Protein AF-A0A2E7D478-F1 (afdb_monomer)

Sequence (118 aa):
MNEFTFGVARDKPYVATSQDLSLSDLTLASKQIYFCVSKVASTAEKADVSLRVFTPDEEVDLDEPTSWTLQDSTTSIDSVNTHRLAASGADGYFLLDEIRIGSEWPAVTNLKSSNVGQ

Secondary structure (DSSP, 8-state):
---EEEEEETTEEEEE-SS-EEEPSPPPPTT---EEEEEEEE-SSEEEEEEEEE-TTSPPPSS--S--SEEEEEE--S----EEEEEESSS-----------SSHHHHH---------

Radius of gyration: 15.03 Å; Cα contacts (8 Å, |Δi|>4): 193; chains: 1; bounding box: 32×46×34 Å

Nearest PDB structures (foldseek):
  4csd-assembly2_B  TM=2.514E-01  e=1.984E+00  Ralstonia solanacearum
  6zya-assembly1_A  TM=2.487E-01  e=8.620E+00  Homo sapiens

Structure (mmCIF, N/CA/C/O backbone):
data_AF-A0A2E7D478-F1
#
_entry.id   AF-A0A2E7D478-F1
#
loop_
_atom_site.group_PDB
_atom_site.id
_atom_site.type_symbol
_atom_site.label_atom_id
_atom_site.label_alt_id
_atom_site.label_comp_id
_atom_site.label_asym_id
_atom_site.label_entity_id
_atom_site.label_seq_id
_atom_site.pdbx_PDB_ins_code
_atom_site.Cartn_x
_atom_site.Cartn_y
_atom_site.Cartn_z
_atom_site.occupancy
_atom_site.B_iso_or_equiv
_atom_site.auth_seq_id
_atom_site.auth_comp_id
_atom_site.auth_asym_id
_atom_site.auth_atom_id
_atom_site.pdbx_PDB_model_num
ATOM 1 N N . MET A 1 1 ? -1.207 -12.698 -18.077 1.00 51.81 1 MET A N 1
ATOM 2 C CA . MET A 1 1 ? -1.740 -11.436 -17.526 1.00 51.81 1 MET A CA 1
ATOM 3 C C . MET A 1 1 ? -1.206 -11.349 -16.121 1.00 51.81 1 MET A C 1
ATOM 5 O O . MET A 1 1 ? -1.532 -12.221 -15.327 1.00 51.81 1 MET A O 1
ATOM 9 N N . ASN A 1 2 ? -0.336 -10.381 -15.860 1.00 64.50 2 ASN A N 1
ATOM 10 C CA . ASN A 1 2 ? 0.270 -10.236 -14.547 1.00 64.50 2 ASN A CA 1
ATOM 11 C C . ASN A 1 2 ? -0.603 -9.264 -13.757 1.00 64.50 2 ASN A C 1
ATOM 13 O O . ASN A 1 2 ? -0.743 -8.100 -14.129 1.00 64.50 2 ASN A O 1
ATOM 17 N N . GLU A 1 3 ? -1.281 -9.796 -12.746 1.00 71.94 3 GLU A N 1
ATOM 18 C CA . GLU A 1 3 ? -2.193 -9.054 -11.882 1.00 71.94 3 GLU A CA 1
ATOM 19 C C . GLU A 1 3 ? -1.499 -8.788 -10.551 1.00 71.94 3 GLU A C 1
ATOM 21 O O . GLU A 1 3 ? -0.922 -9.695 -9.947 1.00 71.94 3 GLU A O 1
ATOM 26 N N . PHE A 1 4 ? -1.586 -7.539 -10.102 1.00 79.25 4 PHE A N 1
ATOM 27 C CA . PHE A 1 4 ? -1.229 -7.153 -8.750 1.00 79.25 4 PHE A CA 1
ATOM 28 C C . PHE A 1 4 ? -2.490 -6.834 -7.977 1.00 79.25 4 PHE A C 1
ATOM 30 O O . PHE A 1 4 ? -3.289 -5.977 -8.371 1.00 79.25 4 PHE A O 1
ATOM 37 N N . THR A 1 5 ? -2.657 -7.538 -6.867 1.00 84.44 5 THR A N 1
ATOM 38 C CA . THR A 1 5 ? -3.775 -7.314 -5.965 1.00 84.44 5 THR A CA 1
ATOM 39 C C . THR A 1 5 ? -3.253 -6.728 -4.672 1.00 84.44 5 THR A C 1
ATOM 41 O O . THR A 1 5 ? -2.376 -7.297 -4.030 1.00 84.44 5 THR A O 1
ATOM 44 N N . PHE A 1 6 ? -3.838 -5.610 -4.276 1.00 87.25 6 PHE A N 1
ATOM 45 C CA . PHE A 1 6 ? -3.692 -5.046 -2.945 1.00 87.25 6 PHE A CA 1
ATOM 46 C C . PHE A 1 6 ? -5.018 -5.252 -2.229 1.00 87.25 6 PHE A C 1
ATOM 48 O O . PHE A 1 6 ? -6.084 -5.228 -2.853 1.00 87.25 6 PHE A O 1
ATOM 55 N N . GLY A 1 7 ? -4.991 -5.479 -0.927 1.00 87.69 7 GLY A N 1
ATOM 56 C CA . GLY A 1 7 ? -6.244 -5.761 -0.256 1.00 87.69 7 GLY A CA 1
ATOM 57 C C . GLY A 1 7 ? -6.147 -5.942 1.232 1.00 87.69 7 GLY A C 1
ATOM 58 O O . GLY A 1 7 ? -5.103 -5.730 1.841 1.00 87.69 7 GLY A O 1
ATOM 59 N N . VAL A 1 8 ? -7.276 -6.354 1.794 1.00 86.62 8 VAL A N 1
ATOM 60 C CA . VAL A 1 8 ? -7.390 -6.756 3.191 1.00 86.62 8 VAL A CA 1
ATOM 61 C C . VAL A 1 8 ? -7.921 -8.181 3.237 1.00 86.62 8 VAL A C 1
ATOM 63 O O . VAL A 1 8 ? -8.947 -8.500 2.627 1.00 86.62 8 VAL A O 1
ATOM 66 N N . ALA A 1 9 ? -7.215 -9.046 3.955 1.00 86.94 9 ALA A N 1
ATOM 67 C CA . ALA A 1 9 ? -7.607 -10.423 4.195 1.00 86.94 9 ALA A CA 1
ATOM 68 C C . ALA A 1 9 ? -7.499 -10.717 5.686 1.00 86.94 9 ALA A C 1
ATOM 70 O O . ALA A 1 9 ? -6.425 -10.578 6.262 1.00 86.94 9 ALA A O 1
ATOM 71 N N . ARG A 1 10 ? -8.617 -11.134 6.301 1.00 85.25 10 ARG A N 1
ATOM 72 C CA . ARG A 1 10 ? -8.710 -11.384 7.752 1.00 85.25 10 ARG A CA 1
ATOM 73 C C . ARG A 1 10 ? -8.097 -10.229 8.552 1.00 85.25 10 ARG A C 1
ATOM 75 O O . ARG A 1 10 ? -7.106 -10.466 9.210 1.00 85.25 10 ARG A O 1
ATOM 82 N N . ASP A 1 11 ? -8.625 -9.013 8.382 1.00 87.94 11 ASP A N 1
ATOM 83 C CA . ASP A 1 11 ? -8.146 -7.756 8.997 1.00 87.94 11 ASP A CA 1
ATOM 84 C C . ASP A 1 11 ? -6.696 -7.322 8.709 1.00 87.94 11 ASP A C 1
ATOM 86 O O . ASP A 1 11 ? -6.280 -6.258 9.162 1.00 87.94 11 ASP A O 1
ATOM 90 N N . LYS A 1 12 ? -5.954 -8.054 7.874 1.00 90.56 12 LYS A N 1
ATOM 91 C CA . LYS A 1 12 ? -4.564 -7.734 7.543 1.00 90.56 12 LYS A CA 1
ATOM 92 C C . LYS A 1 12 ? -4.419 -7.202 6.122 1.00 90.56 12 LYS A C 1
ATOM 94 O O . LYS A 1 12 ? -4.944 -7.825 5.191 1.00 90.56 12 LYS A O 1
ATOM 99 N N . PRO A 1 13 ? -3.694 -6.089 5.913 1.00 91.75 13 PRO A N 1
ATOM 100 C CA . PRO A 1 13 ? -3.296 -5.663 4.583 1.00 91.75 13 PRO A CA 1
ATOM 101 C C . PRO A 1 13 ? -2.470 -6.752 3.898 1.00 91.75 13 PRO A C 1
ATOM 103 O O . PRO A 1 13 ? -1.666 -7.424 4.548 1.00 91.75 13 PRO A O 1
ATOM 106 N N . TYR A 1 14 ? -2.637 -6.905 2.591 1.00 90.50 14 TYR A N 1
ATOM 107 C CA . TYR A 1 14 ? -1.832 -7.820 1.795 1.00 90.50 14 TYR A CA 1
ATOM 108 C C . TYR A 1 14 ? -1.474 -7.240 0.433 1.00 90.50 14 TYR A C 1
ATOM 110 O O . TYR A 1 14 ? -2.178 -6.382 -0.113 1.00 90.50 14 TYR A O 1
ATOM 118 N N . VAL A 1 15 ? -0.397 -7.783 -0.124 1.00 89.38 15 VAL A N 1
ATOM 119 C CA . VAL A 1 15 ? -0.042 -7.676 -1.536 1.00 89.38 15 VAL A CA 1
ATOM 120 C C . VAL A 1 15 ? 0.027 -9.087 -2.100 1.00 89.38 15 VAL A C 1
ATOM 122 O O . VAL A 1 15 ? 0.609 -9.973 -1.484 1.00 89.38 15 VAL A O 1
ATOM 125 N N . ALA A 1 16 ? -0.604 -9.309 -3.246 1.00 85.44 16 ALA A N 1
ATOM 126 C CA . ALA A 1 16 ? -0.539 -10.571 -3.961 1.00 85.44 16 ALA A CA 1
ATOM 127 C C . ALA A 1 16 ? -0.075 -10.340 -5.394 1.00 85.44 16 ALA A C 1
ATOM 129 O O . ALA A 1 16 ? -0.538 -9.426 -6.088 1.00 85.44 16 ALA A O 1
ATOM 130 N N . THR A 1 17 ? 0.819 -11.214 -5.828 1.00 80.75 17 THR A N 1
ATOM 131 C CA . THR A 1 17 ? 1.247 -11.360 -7.214 1.00 80.75 17 THR A CA 1
ATOM 132 C C . THR A 1 17 ? 0.649 -12.650 -7.778 1.00 80.75 17 THR A C 1
ATOM 134 O O . THR A 1 17 ? 0.000 -13.421 -7.072 1.00 80.75 17 THR A O 1
ATOM 137 N N . SER A 1 18 ? 0.876 -12.934 -9.061 1.00 74.19 18 SER A N 1
ATOM 138 C CA . SER A 1 18 ? 0.446 -14.214 -9.647 1.00 74.19 18 SER A CA 1
ATOM 139 C C . SER A 1 18 ? 1.089 -15.455 -9.004 1.00 74.19 18 SER A C 1
ATOM 141 O O . SER A 1 18 ? 0.605 -16.563 -9.226 1.00 74.19 18 SER A O 1
ATOM 143 N N . GLN A 1 19 ? 2.178 -15.282 -8.249 1.00 71.94 19 GLN A N 1
ATOM 144 C CA . GLN A 1 19 ? 2.979 -16.377 -7.699 1.00 71.94 19 GLN A CA 1
ATOM 145 C C . GLN A 1 19 ? 2.982 -16.409 -6.170 1.00 71.94 19 GLN A C 1
ATOM 147 O O . GLN A 1 19 ? 3.155 -17.489 -5.610 1.00 71.94 19 GLN A O 1
ATOM 152 N N . ASP A 1 20 ? 2.780 -15.266 -5.509 1.00 81.56 20 ASP A N 1
ATOM 153 C CA . ASP A 1 20 ? 2.956 -15.149 -4.061 1.00 81.56 20 ASP A CA 1
ATOM 154 C C . ASP A 1 20 ? 1.919 -14.231 -3.395 1.00 81.56 20 ASP A C 1
ATOM 156 O O . ASP A 1 20 ? 1.285 -13.392 -4.044 1.00 81.56 20 ASP A O 1
ATOM 160 N N . LEU A 1 21 ? 1.750 -14.409 -2.085 1.00 85.69 21 LEU A N 1
ATOM 161 C CA . LEU A 1 21 ? 0.893 -13.619 -1.211 1.00 85.69 21 LEU A CA 1
ATOM 162 C C . LEU A 1 21 ? 1.678 -13.200 0.034 1.00 85.69 21 LEU A C 1
ATOM 164 O O . LEU A 1 21 ? 1.949 -14.014 0.917 1.00 85.69 2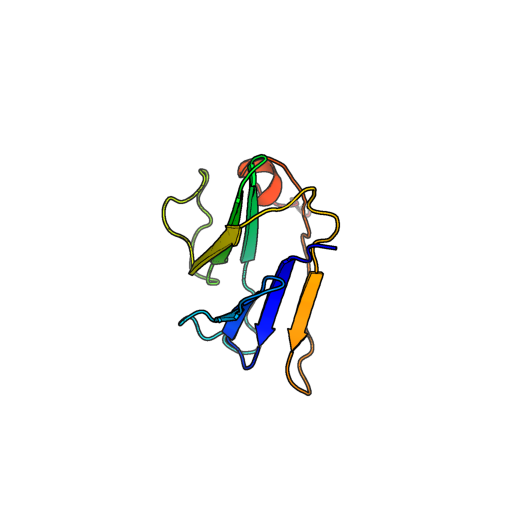1 LEU A O 1
ATOM 168 N N . SER A 1 22 ? 1.903 -11.899 0.160 1.00 89.31 22 SER A N 1
ATOM 169 C CA . SER A 1 22 ? 2.530 -11.277 1.321 1.00 89.31 22 SER A CA 1
ATOM 170 C C . SER A 1 22 ? 1.476 -10.602 2.203 1.00 89.31 22 SER A C 1
ATOM 172 O O . SER A 1 22 ? 0.782 -9.679 1.772 1.00 89.31 22 SER A O 1
ATOM 174 N N . LEU A 1 23 ? 1.346 -11.059 3.452 1.00 90.75 23 LEU A N 1
ATOM 175 C CA . LEU A 1 23 ? 0.450 -10.501 4.476 1.00 90.75 23 LEU A CA 1
ATOM 176 C C . LEU A 1 23 ? 1.233 -9.619 5.444 1.00 90.75 23 LEU A C 1
ATOM 178 O O . LEU A 1 23 ? 2.325 -9.984 5.869 1.00 90.75 23 LEU A O 1
ATOM 182 N N . SER A 1 24 ? 0.661 -8.480 5.825 1.00 91.06 24 SER A N 1
ATOM 183 C CA . SER A 1 24 ? 1.279 -7.587 6.802 1.00 91.06 24 SER A CA 1
ATOM 184 C C . SER A 1 24 ? 1.131 -8.120 8.225 1.00 91.06 24 SER A C 1
ATOM 186 O O . SER A 1 24 ? 0.141 -8.771 8.578 1.00 91.06 24 SER A O 1
ATOM 188 N N . ASP A 1 25 ? 2.082 -7.760 9.082 1.00 91.62 25 ASP A N 1
ATOM 189 C CA . ASP A 1 25 ? 1.939 -7.900 10.530 1.00 91.62 25 ASP A CA 1
ATOM 190 C C . ASP A 1 25 ? 0.963 -6.870 11.127 1.00 91.62 25 ASP A C 1
ATOM 192 O O . ASP A 1 25 ? 0.442 -7.080 12.225 1.00 91.62 25 ASP A O 1
ATOM 196 N N . LEU A 1 26 ? 0.648 -5.795 10.391 1.00 91.94 26 LEU A N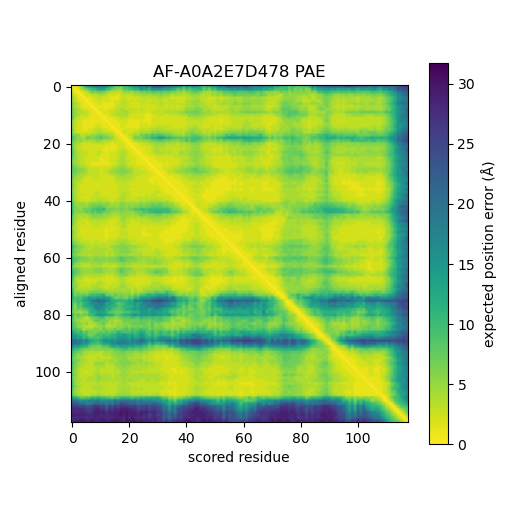 1
ATOM 197 C CA . LEU A 1 26 ? -0.345 -4.804 10.793 1.00 91.94 26 LEU A CA 1
ATOM 198 C C . LEU A 1 26 ? -1.751 -5.416 10.812 1.00 91.94 26 LEU A C 1
ATOM 200 O O . LEU A 1 26 ? -2.223 -5.971 9.822 1.00 91.94 26 LEU A O 1
ATOM 204 N N . THR A 1 27 ? -2.435 -5.255 11.941 1.00 92.12 27 THR A N 1
ATOM 205 C CA . THR A 1 27 ? -3.837 -5.642 12.134 1.00 92.12 27 THR A CA 1
ATOM 206 C C . THR A 1 27 ? -4.707 -4.389 12.066 1.00 92.12 27 THR A C 1
ATOM 208 O O . THR A 1 27 ? -4.492 -3.450 12.835 1.00 92.12 27 THR A O 1
ATOM 211 N N . LEU A 1 28 ? -5.673 -4.353 11.147 1.00 90.12 28 LEU A N 1
ATOM 212 C CA . LEU A 1 28 ? -6.587 -3.223 10.992 1.00 90.12 28 LEU A CA 1
ATOM 213 C C . LEU A 1 28 ? -7.724 -3.308 12.010 1.00 90.12 28 LEU A C 1
ATOM 215 O O . LEU A 1 28 ? -8.406 -4.323 12.142 1.00 90.12 28 LEU A O 1
ATOM 219 N N . ALA A 1 29 ? -7.967 -2.204 12.704 1.00 90.19 29 ALA A N 1
ATOM 220 C CA . ALA A 1 29 ? -9.086 -2.069 13.613 1.00 90.19 29 ALA A CA 1
ATOM 221 C C . ALA A 1 29 ? -10.384 -1.788 12.843 1.00 90.19 29 ALA A C 1
ATOM 223 O O . ALA A 1 29 ? -10.413 -1.074 11.838 1.00 90.19 29 ALA A O 1
ATOM 224 N N . SER A 1 30 ? -11.492 -2.328 13.349 1.00 86.62 30 SER A N 1
ATOM 225 C CA . SER A 1 30 ? -12.819 -2.045 12.802 1.00 86.62 30 SER A CA 1
ATOM 226 C C . SER A 1 30 ? -13.186 -0.567 12.965 1.00 86.62 30 SER A C 1
ATOM 228 O O . SER A 1 30 ? -12.856 0.048 13.977 1.00 86.62 30 SER A O 1
ATOM 230 N N . LYS A 1 31 ? -13.940 -0.026 11.995 1.00 87.44 31 LYS A N 1
ATOM 231 C CA . LYS A 1 31 ? -14.462 1.358 11.977 1.00 87.44 31 LYS A CA 1
ATOM 232 C C . LYS A 1 31 ? -13.388 2.446 12.009 1.00 87.44 31 LYS A C 1
ATOM 234 O O . LYS A 1 31 ? -13.693 3.590 12.338 1.00 87.44 31 LYS A O 1
ATOM 239 N N . GLN A 1 32 ? -12.165 2.096 11.638 1.00 91.88 32 GLN A N 1
ATOM 240 C CA . GLN A 1 32 ? -11.068 3.032 11.552 1.00 91.88 32 GLN A CA 1
ATOM 241 C C . GLN A 1 32 ? -10.753 3.363 10.092 1.00 91.88 32 GLN A C 1
ATOM 243 O O . GLN A 1 32 ? -10.808 2.495 9.220 1.00 91.88 32 GLN A O 1
ATOM 248 N N . ILE A 1 33 ? -10.448 4.634 9.833 1.00 91.25 33 ILE A N 1
ATOM 249 C CA . ILE A 1 33 ? -10.022 5.112 8.516 1.00 91.25 33 ILE A CA 1
ATOM 250 C C . ILE A 1 33 ? -8.504 4.987 8.429 1.00 91.25 33 ILE A C 1
ATOM 252 O O . ILE A 1 33 ? -7.798 5.462 9.316 1.00 91.25 33 ILE A O 1
ATOM 256 N N . TYR A 1 34 ? -8.032 4.362 7.355 1.00 92.69 34 TYR A N 1
ATOM 257 C CA . TYR A 1 34 ? -6.618 4.211 7.032 1.00 92.69 34 TYR A CA 1
ATOM 258 C C . TYR A 1 34 ? -6.343 4.873 5.691 1.00 92.69 34 TYR A C 1
ATOM 260 O O . TYR A 1 34 ? -7.167 4.786 4.777 1.00 92.69 34 TYR A O 1
ATOM 268 N N . PHE A 1 35 ? -5.172 5.489 5.563 1.00 93.69 35 PHE A N 1
ATOM 269 C CA . PHE A 1 35 ? -4.682 5.961 4.276 1.00 93.69 35 PHE A CA 1
ATOM 270 C C . PHE A 1 35 ? -3.688 4.943 3.719 1.00 93.69 35 PHE A C 1
ATOM 272 O O . PHE A 1 35 ? -2.768 4.513 4.414 1.00 93.69 35 PHE A O 1
ATOM 279 N N . CYS A 1 36 ? -3.888 4.518 2.475 1.00 93.06 36 CYS A N 1
ATOM 280 C CA . CYS A 1 36 ? -3.096 3.459 1.861 1.00 93.06 36 CYS A CA 1
ATOM 281 C C . CYS A 1 36 ? -2.472 3.958 0.562 1.00 93.06 36 CYS A C 1
ATOM 283 O O . CYS A 1 36 ? -3.176 4.463 -0.310 1.00 93.06 36 CYS A O 1
ATOM 285 N N . VAL A 1 37 ? -1.170 3.731 0.399 1.00 93.94 37 VAL A N 1
ATOM 286 C CA . VAL A 1 37 ? -0.459 3.968 -0.860 1.00 93.94 37 VAL A CA 1
ATOM 287 C C . VAL A 1 37 ? 0.106 2.649 -1.355 1.00 93.94 37 VAL A C 1
ATOM 289 O O . VAL A 1 37 ? 0.888 1.999 -0.665 1.00 93.94 37 VAL A O 1
ATOM 292 N N . SER A 1 38 ? -0.286 2.261 -2.566 1.00 92.12 38 SER A N 1
ATOM 293 C CA . SER A 1 38 ? 0.315 1.132 -3.274 1.00 92.12 38 SER A CA 1
ATOM 294 C C . SER A 1 38 ? 1.228 1.648 -4.378 1.00 92.12 38 SER A C 1
ATOM 296 O O . SER A 1 38 ? 0.870 2.582 -5.095 1.00 92.12 38 SER A O 1
ATOM 298 N N . LYS A 1 39 ? 2.410 1.048 -4.506 1.00 91.25 39 LYS A N 1
ATOM 299 C CA . LYS A 1 39 ? 3.409 1.392 -5.516 1.00 91.25 39 LYS A CA 1
ATOM 300 C C . LYS A 1 39 ? 3.779 0.148 -6.304 1.00 91.25 39 LYS A C 1
ATOM 302 O O . LYS A 1 39 ? 3.963 -0.921 -5.729 1.00 91.25 39 LYS A O 1
ATOM 307 N N . VAL A 1 40 ? 3.923 0.315 -7.614 1.00 88.81 40 VAL A N 1
ATOM 308 C CA . VAL A 1 40 ? 4.522 -0.686 -8.496 1.00 88.81 40 VAL A CA 1
ATOM 309 C C . VAL A 1 40 ? 5.669 -0.019 -9.241 1.00 88.81 40 VAL A C 1
ATOM 311 O O . VAL A 1 40 ? 5.456 0.928 -9.993 1.00 88.81 40 VAL A O 1
ATOM 314 N N . ALA A 1 41 ? 6.887 -0.491 -9.005 1.00 88.25 41 ALA A N 1
ATOM 315 C CA . ALA A 1 41 ? 8.084 -0.060 -9.711 1.00 88.25 41 ALA A CA 1
ATOM 316 C C . ALA A 1 41 ? 8.530 -1.192 -10.636 1.00 88.25 41 ALA A C 1
ATOM 318 O O . ALA A 1 41 ? 9.043 -2.209 -10.177 1.00 88.25 41 ALA A O 1
ATOM 319 N N . SER A 1 42 ? 8.304 -1.034 -11.938 1.00 83.31 42 SER A N 1
ATOM 320 C CA . SER A 1 42 ? 8.607 -2.057 -12.941 1.00 83.31 42 SER A CA 1
ATOM 321 C C . SER A 1 42 ? 9.790 -1.670 -13.823 1.00 83.31 42 SER A C 1
ATOM 323 O O . SER A 1 42 ? 9.860 -0.550 -14.329 1.00 83.31 42 SER A O 1
ATOM 325 N N . THR A 1 43 ? 10.669 -2.632 -14.074 1.00 82.25 43 THR A N 1
ATOM 326 C CA . THR A 1 43 ? 11.647 -2.638 -15.165 1.00 82.25 43 THR A CA 1
ATOM 327 C C . THR A 1 43 ? 11.256 -3.714 -16.183 1.00 82.25 43 THR A C 1
ATOM 329 O O . THR A 1 43 ? 10.268 -4.420 -15.998 1.00 82.25 43 THR A O 1
ATOM 332 N N . ALA A 1 44 ? 12.039 -3.878 -17.254 1.00 76.88 44 ALA A N 1
ATOM 333 C CA . ALA A 1 44 ? 11.809 -4.948 -18.228 1.00 76.88 44 ALA A CA 1
ATOM 334 C C . ALA A 1 44 ? 11.949 -6.369 -17.632 1.00 76.88 44 ALA A C 1
ATOM 336 O O . ALA A 1 44 ? 11.439 -7.326 -18.204 1.00 76.88 44 ALA A O 1
ATOM 337 N N . GLU A 1 45 ? 12.640 -6.523 -16.498 1.00 79.00 45 GLU A N 1
ATOM 338 C CA . GLU A 1 45 ? 13.002 -7.837 -15.944 1.00 79.00 45 GLU A CA 1
ATOM 339 C C . GLU A 1 45 ? 12.268 -8.168 -14.639 1.00 79.00 45 GLU A C 1
ATOM 341 O O . GLU A 1 45 ? 12.103 -9.338 -14.283 1.00 79.00 45 GLU A O 1
ATOM 346 N N . LYS A 1 46 ? 11.821 -7.143 -13.911 1.00 83.06 46 LYS A N 1
ATOM 347 C CA . LYS A 1 46 ? 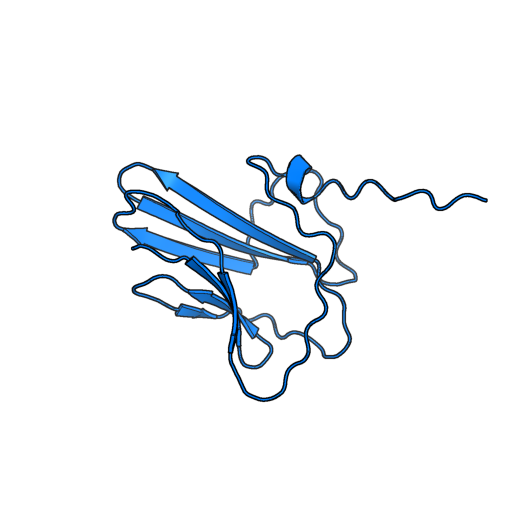11.318 -7.268 -12.544 1.00 83.06 46 LYS A CA 1
ATOM 348 C C . LYS A 1 46 ? 10.259 -6.209 -12.282 1.00 83.06 46 LYS A C 1
ATOM 350 O O . LYS A 1 46 ? 10.368 -5.101 -12.802 1.00 83.06 46 LYS A O 1
ATOM 355 N N . ALA A 1 47 ? 9.300 -6.497 -11.407 1.00 85.81 47 ALA A N 1
ATOM 356 C CA . ALA A 1 47 ? 8.652 -5.409 -10.690 1.00 85.81 47 ALA A CA 1
ATOM 357 C C . ALA A 1 47 ? 8.626 -5.634 -9.187 1.00 85.81 47 ALA A C 1
ATOM 359 O O . ALA A 1 47 ? 8.426 -6.746 -8.693 1.00 85.81 47 ALA A O 1
ATOM 360 N N . ASP A 1 48 ? 8.824 -4.523 -8.498 1.00 87.25 48 ASP A N 1
ATOM 361 C CA . ASP A 1 48 ? 8.709 -4.385 -7.063 1.00 87.25 48 ASP A CA 1
ATOM 362 C C . ASP A 1 48 ? 7.349 -3.783 -6.743 1.00 87.25 48 ASP A C 1
ATOM 364 O O . ASP A 1 48 ? 6.924 -2.797 -7.356 1.00 87.25 48 ASP A O 1
ATOM 368 N N . VAL A 1 49 ? 6.662 -4.393 -5.788 1.00 88.44 49 VAL A N 1
ATOM 369 C CA . VAL A 1 49 ? 5.370 -3.932 -5.302 1.00 88.44 49 VAL A CA 1
ATOM 370 C C . VAL A 1 49 ? 5.468 -3.611 -3.830 1.00 88.44 49 VAL A C 1
ATOM 372 O O . VAL A 1 49 ? 5.979 -4.395 -3.036 1.00 88.44 49 VAL A O 1
ATOM 375 N N . SER A 1 50 ? 4.952 -2.448 -3.466 1.00 91.50 50 SER A N 1
ATOM 376 C CA . SER A 1 50 ? 4.981 -1.984 -2.09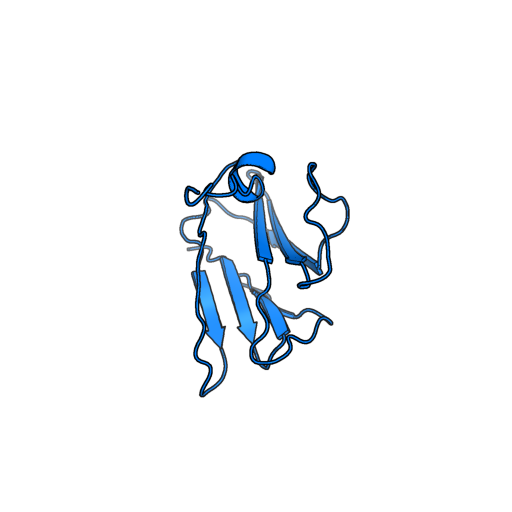0 1.00 91.50 50 SER A CA 1
ATOM 377 C C . SER A 1 50 ? 3.609 -1.484 -1.680 1.00 91.50 50 SER A C 1
ATOM 379 O O . SER A 1 50 ? 2.878 -0.898 -2.480 1.00 91.50 50 SER A O 1
ATOM 381 N N . LEU A 1 51 ? 3.264 -1.702 -0.418 1.00 93.25 51 LEU A N 1
ATOM 382 C CA . LEU A 1 51 ? 2.074 -1.150 0.209 1.00 93.25 51 LEU A CA 1
ATOM 383 C C . LEU A 1 51 ? 2.495 -0.441 1.487 1.00 93.25 51 LEU A C 1
ATOM 385 O O . LEU A 1 51 ? 3.148 -1.024 2.353 1.00 93.25 51 LEU A O 1
ATOM 389 N N . ARG A 1 52 ? 2.113 0.827 1.603 1.00 95.12 52 ARG A N 1
ATOM 390 C CA . ARG A 1 52 ? 2.206 1.592 2.839 1.00 95.12 52 ARG A CA 1
ATOM 391 C C . ARG A 1 52 ? 0.806 1.809 3.368 1.00 95.12 52 ARG A C 1
ATOM 393 O O . ARG A 1 52 ? -0.053 2.312 2.649 1.00 95.12 52 ARG A O 1
ATOM 400 N N . VAL A 1 53 ? 0.594 1.421 4.616 1.00 94.44 53 VAL A N 1
ATOM 401 C CA . VAL A 1 53 ? -0.632 1.702 5.355 1.00 94.44 53 VAL A CA 1
ATOM 402 C C . VAL A 1 53 ? -0.278 2.689 6.450 1.00 94.44 53 VAL A C 1
ATOM 404 O O . VAL A 1 53 ? 0.614 2.410 7.251 1.00 94.44 53 VAL A O 1
ATOM 407 N N . PHE A 1 54 ? -0.948 3.834 6.443 1.00 94.00 54 PHE A N 1
ATOM 408 C CA . PHE A 1 54 ? -0.840 4.860 7.466 1.00 94.00 54 PHE A CA 1
ATOM 409 C C . PHE A 1 54 ? -1.978 4.687 8.461 1.00 94.00 54 PHE A C 1
ATOM 411 O O . PHE A 1 54 ? -3.151 4.584 8.075 1.00 94.00 54 PHE A O 1
ATOM 418 N N . THR A 1 55 ? -1.625 4.619 9.741 1.00 93.06 55 THR A N 1
ATOM 419 C CA . THR A 1 55 ? -2.620 4.621 10.817 1.00 93.06 55 THR A CA 1
ATOM 420 C C . THR A 1 55 ? -3.264 6.011 10.955 1.00 93.06 55 THR A C 1
ATOM 422 O O . THR A 1 55 ? -2.740 6.984 10.424 1.00 93.06 55 THR A O 1
ATOM 425 N N . PRO A 1 56 ? -4.401 6.141 11.653 1.00 91.88 56 PRO A N 1
ATOM 426 C CA . PRO A 1 56 ? -5.125 7.415 11.768 1.00 91.88 56 PRO A CA 1
ATOM 427 C C . PRO A 1 56 ? -4.323 8.526 12.439 1.00 91.88 56 PRO A C 1
ATOM 429 O O . PRO A 1 56 ? -4.528 9.698 12.139 1.00 91.88 56 PRO A O 1
ATOM 432 N N . ASP A 1 57 ? -3.447 8.136 13.362 1.00 92.12 57 ASP A N 1
ATOM 433 C CA . ASP A 1 57 ? -2.607 9.041 14.143 1.00 92.12 57 ASP A CA 1
ATOM 434 C C . ASP A 1 57 ? -1.232 9.249 13.486 1.00 92.12 57 ASP A C 1
ATOM 436 O O . ASP A 1 57 ? -0.370 9.933 14.035 1.00 92.12 57 ASP A O 1
ATOM 440 N N . GLU A 1 58 ? -1.002 8.624 12.331 1.00 91.12 58 GLU A N 1
ATOM 441 C CA . GLU A 1 58 ? 0.250 8.708 11.597 1.00 91.12 58 GLU A CA 1
ATOM 442 C C . GLU A 1 58 ? 0.167 9.810 10.547 1.00 91.12 58 GLU A C 1
ATOM 444 O O . GLU A 1 58 ? -0.733 9.834 9.705 1.00 91.12 58 GLU A O 1
ATOM 449 N N . GLU A 1 59 ? 1.127 10.727 10.589 1.00 90.56 59 GLU A N 1
ATOM 450 C CA . GLU A 1 59 ? 1.248 11.754 9.565 1.00 90.56 59 GLU A CA 1
ATOM 451 C C . GLU A 1 59 ? 1.714 11.132 8.244 1.00 90.56 59 GLU A C 1
ATOM 453 O O . GLU A 1 59 ? 2.581 10.257 8.210 1.00 90.56 59 GLU A O 1
ATOM 458 N N . VAL A 1 60 ? 1.126 11.591 7.139 1.00 91.12 60 VAL A N 1
ATOM 459 C CA . VAL A 1 60 ? 1.560 11.191 5.801 1.00 91.12 60 VAL A CA 1
ATOM 460 C C . VAL A 1 60 ? 2.786 12.013 5.431 1.00 91.12 60 VAL A C 1
ATOM 462 O O . VAL A 1 60 ? 2.727 13.243 5.392 1.00 91.12 60 VAL A O 1
ATOM 465 N N . ASP A 1 61 ? 3.883 11.324 5.134 1.00 88.19 61 ASP A N 1
ATOM 466 C CA . ASP A 1 61 ? 5.137 11.955 4.738 1.00 88.19 61 ASP A CA 1
ATOM 467 C C . ASP A 1 61 ? 4.959 12.831 3.483 1.00 88.19 61 ASP A C 1
ATOM 469 O O . ASP A 1 61 ? 4.239 12.475 2.544 1.00 88.19 61 ASP A O 1
ATOM 473 N N . LEU A 1 62 ? 5.649 13.975 3.439 1.00 88.31 62 LEU A N 1
ATOM 474 C CA . LEU A 1 62 ? 5.686 14.835 2.245 1.00 88.31 62 LEU A CA 1
ATOM 475 C C . LEU A 1 62 ? 6.490 14.202 1.103 1.00 88.31 62 LEU A C 1
ATOM 477 O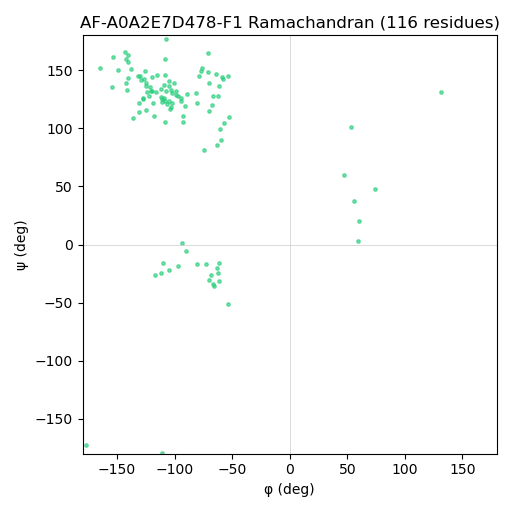 O . LEU A 1 62 ? 6.180 14.423 -0.069 1.00 88.31 62 LEU A O 1
ATOM 481 N N . ASP A 1 63 ? 7.492 13.405 1.464 1.00 92.12 63 ASP A N 1
ATOM 482 C CA . ASP A 1 63 ? 8.377 12.682 0.560 1.00 92.12 63 ASP A CA 1
ATOM 483 C C . ASP A 1 63 ? 8.074 11.181 0.596 1.00 92.12 63 ASP A C 1
ATOM 485 O O . ASP A 1 63 ? 7.486 10.670 1.549 1.00 92.12 63 ASP A O 1
ATOM 489 N N . GLU A 1 64 ? 8.488 10.457 -0.446 1.00 93.62 64 GLU A N 1
ATOM 490 C CA . GLU A 1 64 ? 8.302 9.007 -0.484 1.00 93.62 64 GLU A CA 1
ATOM 491 C C . GLU A 1 64 ? 9.070 8.331 0.672 1.00 93.62 64 GLU A C 1
ATOM 493 O O . GLU A 1 64 ? 10.277 8.560 0.818 1.00 93.62 64 GLU A O 1
ATOM 498 N N . PRO A 1 65 ? 8.415 7.475 1.480 1.00 90.75 65 PRO A N 1
ATOM 499 C CA . PRO A 1 65 ? 9.051 6.848 2.621 1.00 90.75 65 PRO A CA 1
ATOM 500 C C . PRO A 1 65 ? 10.075 5.806 2.176 1.00 90.75 65 PRO A C 1
ATOM 502 O O . PR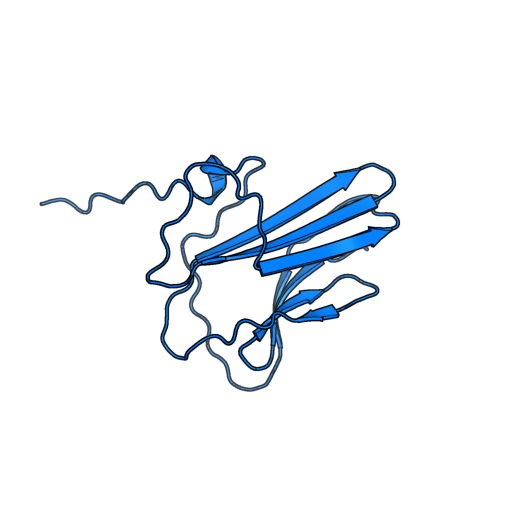O A 1 65 ? 9.913 5.089 1.186 1.00 90.75 65 PRO A O 1
ATOM 505 N N . THR A 1 66 ? 11.118 5.649 2.985 1.00 88.44 66 THR A N 1
ATOM 506 C CA . THR A 1 66 ? 12.107 4.576 2.814 1.00 88.44 66 THR A CA 1
ATOM 507 C C . THR A 1 66 ? 11.630 3.239 3.385 1.00 88.44 66 THR A C 1
ATOM 509 O O . THR A 1 66 ? 12.188 2.199 3.041 1.00 88.44 66 THR A O 1
ATOM 512 N N . SER A 1 67 ? 10.598 3.253 4.238 1.00 89.75 67 SER A N 1
ATOM 513 C CA . SER A 1 67 ? 10.029 2.074 4.893 1.00 89.75 67 SER A CA 1
ATOM 514 C C . SER A 1 67 ? 8.585 1.833 4.455 1.00 89.75 67 SER A C 1
ATOM 516 O O . SER A 1 67 ? 7.748 2.739 4.489 1.00 89.75 67 SER A O 1
ATOM 518 N N . TRP A 1 68 ? 8.293 0.589 4.080 1.00 94.19 68 TRP A N 1
ATOM 519 C CA . TRP A 1 68 ? 6.992 0.143 3.588 1.00 94.19 68 TRP A CA 1
ATOM 520 C C . TRP A 1 68 ? 6.370 -0.871 4.551 1.00 94.19 68 TRP A C 1
ATOM 522 O O . TRP A 1 68 ? 7.07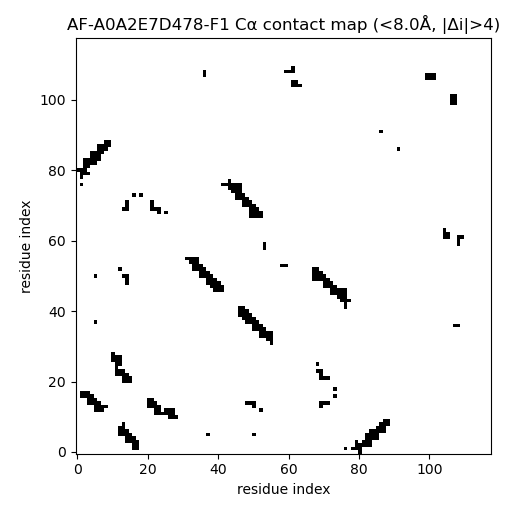5 -1.671 5.160 1.00 94.19 68 TRP A O 1
ATOM 532 N N . THR A 1 69 ? 5.040 -0.856 4.681 1.00 94.25 69 THR A N 1
ATOM 533 C CA . THR A 1 69 ? 4.306 -1.830 5.511 1.00 94.25 69 THR A CA 1
ATOM 534 C C . THR A 1 69 ? 4.421 -3.240 4.937 1.00 94.25 69 THR A C 1
ATOM 536 O O . THR A 1 69 ? 4.481 -4.217 5.681 1.00 94.25 69 THR A O 1
ATOM 539 N N . LEU A 1 70 ? 4.434 -3.333 3.610 1.00 92.94 70 LEU A N 1
ATOM 540 C CA . LEU A 1 70 ? 4.716 -4.536 2.848 1.00 92.94 70 LEU A CA 1
ATOM 541 C C . LEU A 1 70 ? 5.553 -4.178 1.634 1.00 92.94 70 LEU A C 1
ATOM 543 O O . LEU A 1 70 ? 5.321 -3.154 0.987 1.00 92.94 70 LEU A O 1
ATOM 547 N N . GLN A 1 71 ? 6.472 -5.072 1.303 1.00 89.56 71 GLN A N 1
ATOM 548 C CA . GLN A 1 71 ? 7.231 -5.024 0.073 1.00 89.56 71 GLN A CA 1
ATOM 549 C C . GLN A 1 71 ? 7.405 -6.447 -0.435 1.00 89.56 71 GLN A C 1
ATOM 551 O O . GLN A 1 71 ? 7.758 -7.343 0.327 1.00 89.56 71 GLN A O 1
ATOM 556 N N . ASP A 1 72 ? 7.141 -6.634 -1.717 1.00 87.38 72 ASP A N 1
ATOM 557 C CA . ASP A 1 72 ? 7.296 -7.903 -2.406 1.00 87.38 72 ASP A CA 1
ATOM 558 C C . ASP A 1 72 ? 7.872 -7.643 -3.801 1.00 87.38 72 ASP A C 1
ATOM 560 O O . ASP A 1 72 ? 7.874 -6.515 -4.307 1.00 87.38 72 ASP A O 1
ATOM 564 N N . SER A 1 73 ? 8.389 -8.685 -4.431 1.00 82.00 73 SER A N 1
ATOM 565 C CA . SER A 1 73 ? 8.983 -8.599 -5.750 1.00 82.00 73 SER A CA 1
ATOM 566 C C . SER A 1 73 ? 8.660 -9.830 -6.572 1.00 82.00 73 SER A C 1
ATOM 568 O O . SER A 1 73 ? 8.743 -10.951 -6.085 1.00 82.00 73 SER A O 1
ATOM 570 N N . THR A 1 74 ? 8.359 -9.630 -7.850 1.00 77.38 74 THR A N 1
ATOM 571 C CA . THR A 1 74 ? 8.154 -10.735 -8.788 1.00 77.38 74 THR A CA 1
ATOM 572 C C . THR A 1 74 ? 9.047 -10.578 -10.008 1.00 77.38 74 THR A C 1
ATOM 574 O O . THR A 1 74 ? 9.380 -9.469 -10.442 1.00 77.38 74 THR A O 1
ATOM 577 N N . THR A 1 75 ? 9.438 -11.717 -10.573 1.00 65.94 75 THR A N 1
ATOM 578 C CA . THR A 1 75 ? 10.158 -11.770 -11.849 1.00 65.94 75 THR A CA 1
ATOM 579 C C . THR A 1 75 ? 9.193 -11.553 -13.016 1.00 65.94 75 THR A C 1
ATOM 581 O O . THR A 1 75 ? 8.026 -11.924 -12.912 1.00 65.94 75 THR A O 1
ATOM 584 N N . SER A 1 76 ? 9.700 -10.958 -14.105 1.00 64.44 76 SER A N 1
ATOM 585 C CA . SER A 1 76 ? 9.070 -10.842 -15.432 1.00 64.44 76 SER A CA 1
ATOM 586 C C . SER A 1 76 ? 7.655 -10.255 -15.447 1.00 64.44 76 SER A C 1
ATOM 588 O O . SER A 1 76 ? 6.659 -10.943 -15.220 1.00 64.44 76 SER A O 1
ATOM 590 N N . ILE A 1 77 ? 7.555 -8.972 -15.807 1.00 61.41 77 ILE A N 1
ATOM 591 C CA . ILE A 1 77 ? 6.269 -8.324 -16.069 1.00 61.41 77 ILE A CA 1
ATOM 592 C C . ILE A 1 77 ? 6.366 -7.481 -17.325 1.00 61.41 77 ILE A C 1
ATOM 594 O O . ILE A 1 77 ? 6.988 -6.426 -17.317 1.00 61.41 77 ILE A O 1
ATOM 598 N N . ASP A 1 78 ? 5.717 -7.942 -18.391 1.00 60.09 78 ASP A N 1
ATOM 599 C CA . ASP A 1 78 ? 5.683 -7.208 -19.659 1.00 60.09 78 ASP A CA 1
ATOM 600 C C . ASP A 1 78 ? 4.905 -5.890 -19.517 1.00 60.09 78 ASP A C 1
ATOM 602 O O . ASP A 1 78 ? 5.236 -4.889 -20.151 1.00 60.09 78 ASP A O 1
ATOM 606 N N . SER A 1 79 ? 3.867 -5.880 -18.671 1.00 62.66 79 SER A N 1
ATOM 607 C CA . SER A 1 79 ? 3.082 -4.690 -18.347 1.00 62.66 79 SER A CA 1
ATOM 608 C C . SER A 1 79 ? 2.207 -4.884 -17.103 1.00 62.66 79 SER A C 1
ATOM 610 O O . SER A 1 79 ? 1.739 -5.988 -16.806 1.00 62.66 79 SER A O 1
ATOM 612 N N . VAL A 1 80 ? 1.933 -3.786 -16.395 1.00 65.31 80 VAL A N 1
ATOM 613 C CA . VAL A 1 80 ? 0.919 -3.728 -15.333 1.00 65.31 80 VAL A CA 1
ATOM 614 C C . VAL A 1 80 ? -0.390 -3.268 -15.956 1.00 65.31 80 VAL A C 1
ATOM 616 O O . VAL A 1 80 ? -0.544 -2.100 -16.299 1.00 65.31 80 VAL A O 1
ATOM 619 N N . ASN A 1 81 ? -1.333 -4.191 -16.133 1.00 66.44 81 ASN A N 1
ATOM 620 C CA . ASN A 1 81 ? -2.583 -3.888 -16.839 1.00 66.44 81 ASN A CA 1
ATOM 621 C C . ASN A 1 81 ? -3.741 -3.550 -15.897 1.00 66.44 81 ASN A C 1
ATOM 623 O O . ASN A 1 81 ? -4.756 -3.012 -16.334 1.00 66.44 81 ASN A O 1
ATOM 627 N N . THR A 1 82 ? -3.649 -3.915 -14.616 1.00 68.81 82 THR A N 1
ATOM 628 C CA . THR A 1 82 ? -4.752 -3.746 -13.666 1.00 68.81 82 THR A CA 1
ATOM 629 C C . THR A 1 82 ? -4.224 -3.644 -12.241 1.00 68.81 82 THR A C 1
ATOM 631 O O . THR A 1 82 ? -3.384 -4.443 -11.831 1.00 68.81 82 THR A O 1
ATOM 634 N N . HIS A 1 83 ? -4.763 -2.685 -11.489 1.00 70.50 83 HIS A N 1
ATOM 635 C CA . HIS A 1 83 ? -4.654 -2.627 -10.036 1.00 70.50 83 HIS A CA 1
ATOM 636 C C . HIS A 1 83 ? -5.986 -3.067 -9.453 1.00 70.50 83 HIS A C 1
ATOM 638 O O . HIS A 1 83 ? -7.010 -2.418 -9.679 1.00 70.50 83 HIS A O 1
ATOM 644 N N . ARG A 1 84 ? -5.981 -4.179 -8.721 1.00 78.94 84 ARG A N 1
ATOM 645 C CA . ARG A 1 84 ? -7.183 -4.669 -8.056 1.00 78.94 84 ARG A CA 1
ATOM 646 C C . ARG A 1 84 ? -7.099 -4.385 -6.570 1.00 78.94 84 ARG A C 1
ATOM 648 O O . ARG A 1 84 ? -6.180 -4.852 -5.902 1.00 78.94 84 ARG A O 1
ATOM 655 N N . LEU A 1 85 ? -8.101 -3.676 -6.063 1.00 74.69 85 LEU A N 1
ATOM 656 C CA . LEU A 1 85 ? -8.390 -3.643 -4.640 1.00 74.69 85 LEU A CA 1
ATOM 657 C C . LEU A 1 85 ? -9.388 -4.757 -4.325 1.00 74.69 85 LEU A C 1
ATOM 659 O O . LEU A 1 85 ? -10.490 -4.780 -4.877 1.00 74.69 85 LEU A O 1
ATOM 663 N N . ALA A 1 86 ? -8.997 -5.698 -3.473 1.00 75.44 86 ALA A N 1
ATOM 664 C CA . ALA A 1 86 ? -9.842 -6.827 -3.106 1.00 75.44 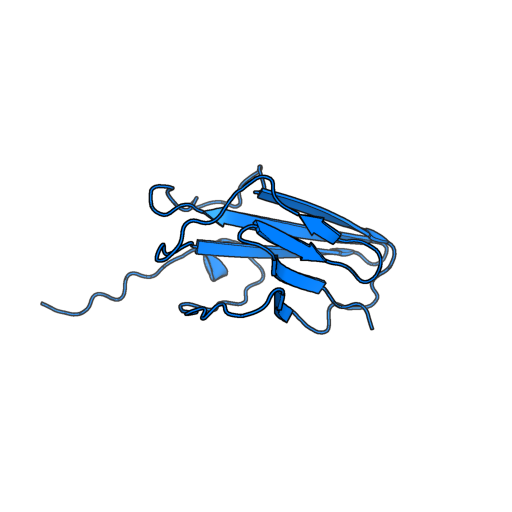86 ALA A CA 1
ATOM 665 C C . ALA A 1 86 ? -9.983 -6.958 -1.587 1.00 75.44 86 ALA A C 1
ATOM 667 O O . ALA A 1 86 ? -9.037 -6.773 -0.825 1.00 75.44 86 ALA A O 1
ATOM 668 N N . ALA A 1 87 ? -11.183 -7.327 -1.156 1.00 69.81 87 ALA A N 1
ATOM 669 C CA . ALA A 1 87 ? -11.438 -7.804 0.192 1.00 69.81 87 ALA A CA 1
ATOM 670 C C . ALA A 1 87 ? -11.668 -9.315 0.124 1.00 69.81 87 ALA A C 1
ATOM 672 O O . ALA A 1 87 ? -12.567 -9.771 -0.586 1.00 69.81 87 ALA A O 1
ATOM 673 N N . SER A 1 88 ? -10.841 -10.086 0.830 1.00 65.69 88 SER A N 1
ATOM 674 C CA . SER A 1 88 ? -10.897 -11.551 0.811 1.00 65.69 88 SER A CA 1
ATOM 675 C C . SER A 1 88 ? -11.219 -12.088 2.207 1.00 65.69 88 SER A C 1
ATOM 677 O O . SER A 1 88 ? -10.401 -12.014 3.122 1.00 65.69 88 SER A O 1
ATOM 679 N N . GLY A 1 89 ? -12.418 -12.647 2.370 1.00 59.50 89 GLY A N 1
ATOM 680 C CA . GLY A 1 89 ? -12.945 -13.135 3.650 1.00 59.50 89 GLY A CA 1
ATOM 681 C C . GLY A 1 89 ? -14.360 -12.610 3.880 1.00 59.50 89 GLY A C 1
ATOM 682 O O . GLY A 1 89 ? -14.623 -11.436 3.641 1.00 59.50 89 GLY A O 1
ATOM 683 N N . ALA A 1 90 ? -15.281 -13.500 4.250 1.00 48.47 90 ALA A N 1
ATOM 684 C CA . ALA A 1 90 ? -16.711 -13.212 4.295 1.00 48.47 90 ALA A CA 1
ATOM 685 C C . ALA A 1 90 ? -17.056 -12.080 5.286 1.00 48.47 90 ALA A C 1
ATOM 687 O O . ALA A 1 90 ? -16.553 -12.058 6.408 1.00 48.47 90 ALA A O 1
ATOM 688 N N . ASP A 1 91 ? -17.937 -11.184 4.829 1.00 60.81 91 ASP A N 1
ATOM 689 C CA . ASP A 1 91 ? -18.668 -10.151 5.578 1.00 60.81 91 ASP A CA 1
ATOM 690 C C . ASP A 1 91 ? -17.894 -8.902 6.047 1.00 60.81 91 ASP A C 1
ATOM 692 O O . ASP A 1 91 ? -18.046 -8.437 7.176 1.00 60.81 91 ASP A O 1
ATOM 696 N N . GLY A 1 92 ? -17.117 -8.288 5.148 1.00 62.75 92 GLY A N 1
ATOM 697 C CA . GLY A 1 92 ? -16.580 -6.935 5.339 1.00 62.75 92 GLY A CA 1
ATOM 698 C C . GLY A 1 92 ? -17.213 -5.910 4.392 1.00 62.75 92 GLY A C 1
ATOM 699 O O . GLY A 1 92 ? -17.156 -6.082 3.176 1.00 62.75 92 GLY A O 1
ATOM 700 N N . TYR A 1 93 ? -17.773 -4.822 4.932 1.00 74.25 93 TYR A N 1
ATOM 701 C CA . TYR A 1 93 ? -18.103 -3.623 4.152 1.00 74.25 93 TYR A CA 1
ATOM 702 C C . TYR A 1 93 ? -16.944 -2.634 4.251 1.00 74.25 93 TYR A C 1
ATOM 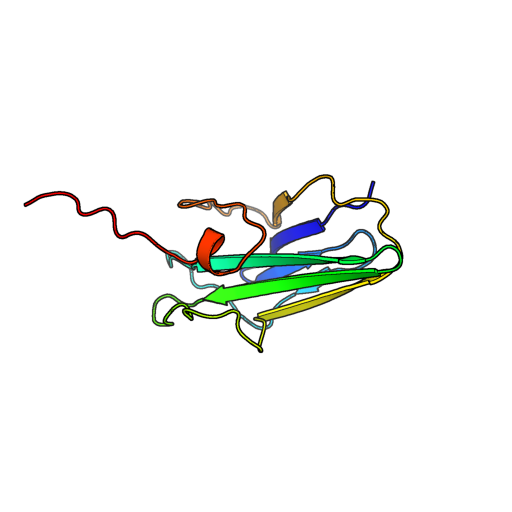704 O O . TYR A 1 93 ? -16.569 -2.229 5.351 1.00 74.25 93 TYR A O 1
ATOM 712 N N . PHE A 1 94 ? -16.402 -2.235 3.104 1.00 78.44 94 PHE A N 1
ATOM 713 C CA . PHE A 1 94 ? -15.325 -1.255 3.016 1.00 78.44 94 PHE A CA 1
ATOM 714 C C . PHE A 1 94 ? -15.862 0.017 2.371 1.00 78.44 94 PHE A C 1
ATOM 716 O O . PHE A 1 94 ? -16.555 -0.040 1.355 1.00 78.44 94 PHE A O 1
ATOM 723 N N . LEU A 1 95 ? -15.536 1.158 2.972 1.00 85.62 95 LEU A N 1
ATOM 724 C CA . LEU A 1 95 ? -15.742 2.468 2.371 1.00 85.62 95 LEU A CA 1
ATOM 725 C C . LEU A 1 95 ? -14.395 2.943 1.844 1.00 85.62 95 LEU A C 1
ATOM 727 O O . LEU A 1 95 ? -13.391 2.872 2.551 1.00 85.62 95 LEU A O 1
ATOM 731 N N . LEU A 1 96 ? -14.388 3.380 0.593 1.00 87.12 96 LEU A N 1
ATOM 732 C CA . LEU A 1 96 ? -13.206 3.871 -0.095 1.00 87.12 96 LEU A CA 1
ATOM 733 C C . LEU A 1 96 ? -13.485 5.296 -0.531 1.00 87.12 96 LEU A C 1
ATOM 735 O O . LEU A 1 96 ? -14.555 5.572 -1.071 1.00 87.12 96 LEU A O 1
ATOM 739 N N . ASP A 1 97 ? -12.513 6.164 -0.311 1.00 90.06 97 ASP A N 1
ATOM 740 C CA . ASP A 1 97 ? -12.563 7.559 -0.716 1.00 90.06 97 ASP A CA 1
ATOM 741 C C . ASP A 1 97 ? -11.168 8.006 -1.173 1.00 90.06 97 ASP A C 1
ATOM 743 O O . ASP A 1 97 ? -10.184 7.301 -0.934 1.00 90.06 97 ASP A O 1
ATOM 747 N N . GLU A 1 98 ? -11.087 9.149 -1.853 1.00 90.25 98 GLU A N 1
ATOM 748 C CA . GLU A 1 98 ? -9.828 9.784 -2.267 1.00 90.25 98 GLU A CA 1
ATOM 749 C C . GLU A 1 98 ? -8.907 8.875 -3.110 1.00 90.25 98 GLU A C 1
ATOM 751 O O . GLU A 1 98 ? -7.679 8.922 -3.006 1.00 90.25 98 GLU A O 1
ATOM 756 N N . ILE A 1 99 ? -9.491 8.046 -3.987 1.00 90.44 99 ILE A N 1
ATOM 757 C CA . ILE A 1 99 ? -8.724 7.166 -4.883 1.00 90.44 99 ILE A CA 1
ATOM 758 C C . ILE A 1 99 ? -7.967 8.010 -5.913 1.00 90.44 99 ILE A C 1
ATOM 760 O O . ILE A 1 99 ? -8.564 8.722 -6.724 1.00 90.44 99 ILE A O 1
ATOM 764 N N . ARG A 1 100 ? -6.638 7.882 -5.913 1.00 91.75 100 ARG A N 1
ATOM 765 C CA . ARG A 1 100 ? -5.725 8.619 -6.795 1.00 91.75 100 ARG A CA 1
ATOM 766 C C . ARG A 1 100 ? -4.751 7.662 -7.469 1.00 91.75 100 ARG A C 1
ATOM 768 O O . ARG A 1 100 ? -4.312 6.686 -6.869 1.00 91.75 100 ARG A O 1
ATOM 775 N N . ILE A 1 101 ? -4.397 7.967 -8.714 1.00 90.44 101 ILE A N 1
ATOM 776 C CA . ILE A 1 101 ? -3.354 7.267 -9.469 1.00 90.44 101 ILE A CA 1
ATOM 777 C C . ILE A 1 101 ? -2.386 8.326 -9.982 1.00 90.44 101 ILE A C 1
ATOM 779 O O . ILE A 1 101 ? -2.793 9.275 -10.650 1.00 90.44 101 ILE A O 1
ATOM 783 N N . GLY A 1 102 ? -1.107 8.162 -9.665 1.00 91.81 102 GLY A N 1
ATOM 784 C CA . GLY A 1 102 ? -0.040 9.059 -10.084 1.00 91.81 102 GLY A CA 1
ATOM 785 C C . GLY A 1 102 ? 1.291 8.322 -10.140 1.00 91.81 102 GLY A C 1
ATOM 786 O O . GLY A 1 102 ? 1.438 7.247 -9.563 1.00 91.81 102 GLY A O 1
ATOM 787 N N . SER A 1 103 ? 2.256 8.893 -10.856 1.00 91.81 103 SER A N 1
ATOM 788 C CA . SER A 1 103 ? 3.607 8.335 -11.005 1.00 91.81 103 SER A CA 1
ATOM 789 C C . SER A 1 103 ? 4.588 8.809 -9.931 1.00 91.81 103 SER A C 1
ATOM 791 O O . SER A 1 103 ? 5.728 8.356 -9.908 1.00 91.81 103 SER A O 1
ATOM 793 N N . GLU A 1 104 ? 4.168 9.732 -9.065 1.00 93.31 104 GLU A N 1
ATOM 794 C CA . GLU A 1 104 ? 5.008 10.379 -8.058 1.00 93.31 104 GLU A CA 1
ATOM 795 C C . GLU A 1 104 ? 4.258 10.486 -6.730 1.00 93.31 104 GLU A C 1
ATOM 797 O O . GLU A 1 104 ? 3.031 10.620 -6.709 1.00 93.31 104 GLU A O 1
ATOM 802 N N . TRP A 1 105 ? 5.001 10.472 -5.623 1.00 94.06 105 TRP A N 1
ATOM 803 C CA . TRP A 1 105 ? 4.440 10.484 -4.272 1.00 94.06 105 TRP A CA 1
ATOM 804 C C . TRP A 1 105 ? 3.453 11.638 -4.022 1.00 94.06 105 TRP A C 1
ATOM 806 O O . TRP A 1 105 ? 2.304 11.352 -3.675 1.00 94.06 105 TRP A O 1
ATOM 816 N N . PRO A 1 106 ? 3.781 12.915 -4.316 1.00 94.00 106 PRO A N 1
ATOM 817 C CA . PRO A 1 106 ? 2.854 14.016 -4.054 1.00 94.00 106 PRO A CA 1
ATOM 818 C C . PRO A 1 106 ? 1.542 13.915 -4.843 1.00 94.00 106 PRO A C 1
ATOM 820 O O . PRO A 1 106 ? 0.525 14.450 -4.412 1.00 94.00 106 PRO A O 1
ATOM 823 N N . ALA A 1 107 ? 1.523 13.228 -5.989 1.00 93.38 107 ALA A N 1
ATOM 824 C CA . ALA A 1 107 ? 0.302 13.065 -6.778 1.00 93.38 107 ALA A CA 1
ATOM 825 C C . ALA A 1 107 ? -0.734 12.170 -6.076 1.00 93.38 107 ALA A C 1
ATOM 827 O O . ALA A 1 107 ? -1.936 12.325 -6.301 1.00 93.38 107 ALA A O 1
ATOM 828 N N . VAL A 1 108 ? -0.276 11.259 -5.213 1.00 93.12 108 VAL A N 1
ATOM 829 C CA . VAL A 1 108 ? -1.141 10.336 -4.471 1.00 93.12 108 VAL A CA 1
ATOM 830 C C . VAL A 1 108 ? -1.307 10.726 -3.005 1.00 93.12 108 VAL A C 1
ATOM 832 O O . VAL A 1 108 ? -2.326 10.370 -2.429 1.00 93.12 108 VAL A O 1
ATOM 835 N N . THR A 1 109 ? -0.390 11.509 -2.423 1.00 92.38 109 THR A N 1
ATOM 836 C CA . THR A 1 109 ? -0.414 11.868 -0.990 1.00 92.38 109 THR A CA 1
ATOM 837 C C . THR A 1 109 ? -0.750 13.314 -0.679 1.00 92.38 109 THR A C 1
ATOM 839 O O . THR A 1 109 ? -1.108 13.609 0.458 1.00 92.38 109 THR A O 1
ATOM 842 N N . ASN A 1 110 ? -0.678 14.232 -1.650 1.00 82.62 110 ASN A N 1
ATOM 843 C CA . ASN A 1 110 ? -0.991 15.634 -1.395 1.00 82.62 110 ASN A CA 1
ATOM 844 C C . ASN A 1 110 ? -2.506 15.812 -1.260 1.00 82.62 110 ASN A C 1
ATOM 846 O O . ASN A 1 110 ? -3.211 16.159 -2.215 1.00 82.62 110 ASN A O 1
ATOM 850 N N . LEU A 1 111 ? -3.022 15.508 -0.073 1.00 66.56 111 LEU A N 1
ATOM 851 C CA . LEU A 1 111 ? -4.391 15.753 0.338 1.00 66.56 111 LEU A CA 1
ATOM 852 C C . LEU A 1 111 ? -4.594 17.270 0.317 1.00 66.56 111 LEU A C 1
ATOM 854 O O . LEU A 1 111 ? -4.402 17.949 1.320 1.00 66.56 111 LEU A O 1
ATOM 858 N N . LYS A 1 112 ? -4.941 17.840 -0.846 1.00 56.34 112 LYS A N 1
ATOM 859 C CA . LYS A 1 112 ? -5.493 19.191 -0.879 1.00 56.34 112 LYS A CA 1
ATOM 860 C C . LYS A 1 112 ? -6.712 19.150 0.023 1.00 56.34 112 LYS A C 1
ATOM 862 O O . LYS A 1 112 ? -7.730 18.590 -0.371 1.00 56.34 112 LYS A O 1
ATOM 867 N N . SER A 1 113 ? -6.587 19.717 1.217 1.00 45.16 113 SER A N 1
ATOM 868 C CA . SER A 1 113 ? -7.704 19.939 2.113 1.00 45.16 113 SER A CA 1
ATOM 869 C C . SER A 1 113 ? -8.746 20.688 1.299 1.00 45.16 113 SER A C 1
ATOM 871 O O . SER A 1 113 ? -8.531 21.834 0.895 1.00 45.16 113 SER A O 1
ATOM 873 N N . SER A 1 114 ? -9.851 20.029 0.973 1.00 42.41 114 SER A N 1
ATOM 874 C CA . SER A 1 114 ? -11.030 20.725 0.501 1.00 42.41 114 SER A CA 1
ATOM 875 C C . SER A 1 114 ? -11.435 21.665 1.630 1.00 42.41 114 SER A C 1
ATOM 877 O O . SER A 1 114 ? -12.026 21.239 2.619 1.00 42.41 114 SER A O 1
ATOM 879 N N . ASN A 1 115 ? -11.054 22.938 1.507 1.00 40.97 115 ASN A N 1
ATOM 880 C CA . ASN A 1 115 ? -11.636 24.026 2.275 1.00 40.97 115 ASN A CA 1
ATOM 881 C C . ASN A 1 115 ? -13.129 24.043 1.939 1.00 40.97 115 ASN A C 1
ATOM 883 O O . ASN A 1 115 ? -13.557 24.671 0.971 1.00 40.97 115 ASN A O 1
ATOM 887 N N . VAL A 1 116 ? -13.919 23.305 2.714 1.00 44.78 116 VAL A N 1
ATOM 888 C CA . VAL A 1 116 ? -15.358 23.522 2.789 1.00 44.78 116 VAL A CA 1
ATOM 889 C C . VAL A 1 116 ? -15.520 24.844 3.532 1.00 44.78 116 VAL A C 1
ATOM 891 O O . VAL A 1 116 ? -15.057 24.984 4.663 1.00 44.78 116 VAL A O 1
ATOM 894 N N . GLY A 1 117 ? -16.056 25.836 2.822 1.00 46.12 117 GLY A N 1
ATOM 895 C CA . GLY A 1 117 ? -16.092 27.234 3.232 1.00 46.12 117 GLY A CA 1
ATOM 896 C C . GLY A 1 117 ? -16.699 27.475 4.615 1.00 46.12 117 GLY A C 1
ATOM 897 O O . GLY A 1 117 ? -17.654 26.809 5.017 1.00 46.12 117 GLY A O 1
ATOM 898 N N . GLN A 1 118 ? -16.133 28.470 5.299 1.00 34.44 118 GLN A N 1
ATOM 899 C CA . GLN A 1 118 ? -16.842 29.280 6.287 1.00 34.44 118 GLN A CA 1
ATOM 900 C C . GLN A 1 118 ? -17.451 30.497 5.595 1.00 34.44 118 GLN A C 1
ATOM 902 O O . GLN A 1 118 ? -16.798 31.015 4.657 1.00 34.44 118 GLN A O 1
#

Foldseek 3Di:
DWAWEWEAEPQWTWIDTPVDIDTFPDGHDPPFDKQKDWDWDDDQWKIKIFMAIAGPPGDDDPADDPDTRDIDMDTGDPDHDDYHYDYHDPDDDDDDDQDFDDPHDCRRPVPPPPCPDD

Solvent-accessible surface area (backbone atoms only — not comparable to full-atom values): 7673 Å² total; per-residue (Å²): 136,60,48,45,35,38,36,41,42,82,55,15,45,34,44,31,49,87,87,50,76,50,70,35,90,57,74,60,64,86,99,60,70,67,53,75,50,76,46,78,54,70,48,85,61,32,32,40,39,36,35,35,71,38,54,78,88,48,82,80,68,85,59,77,72,94,74,62,64,35,75,51,74,48,74,63,40,96,57,85,83,52,85,42,81,46,77,51,67,93,92,74,90,82,89,85,74,90,86,63,84,60,97,49,57,56,66,59,62,64,74,74,75,77,78,74,80,130

Mean predicted aligned error: 6.96 Å

pLDDT: mean 81.61, std 14.12, range [34.44, 95.12]